Protein AF-A0AAD8QTR3-F1 (afdb_monomer_lite)

Sequence (117 aa):
MDAEDWLMDTERKLRTVGCNDEEKIRYATYLLSGPAASWWENLVAVHPPEKVFTWEEFKKKFRDAHVPESVVELKKRSLTNYIRILHLSCSMSEILIGCQDMHLRKWTLRRKERSDS

Radius of gyration: 28.59 Å; chains: 1; bounding box: 63×66×54 Å

InterPro domains:
  IPR005162 Retrotransposon-derived protein PEG10, N-terminal capsid-like domain [PF03732] (27-80)

Structure (mmCIF, N/CA/C/O backbone):
data_AF-A0AAD8QTR3-F1
#
_entry.id   AF-A0AAD8QTR3-F1
#
loop_
_atom_site.group_PDB
_atom_site.id
_atom_site.type_symbol
_atom_site.label_atom_id
_atom_site.label_alt_id
_atom_site.label_comp_id
_atom_site.label_asym_id
_atom_site.label_entity_id
_atom_site.label_seq_id
_atom_site.pdbx_PDB_ins_code
_atom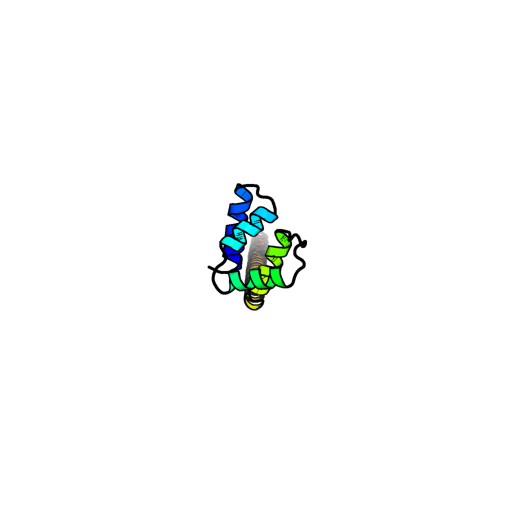_site.Cartn_x
_atom_site.Cartn_y
_atom_site.Cartn_z
_atom_site.occupancy
_atom_site.B_iso_or_equiv
_atom_site.auth_seq_id
_atom_site.auth_comp_id
_atom_site.auth_asym_id
_atom_site.auth_atom_id
_atom_site.pdbx_PDB_model_num
ATOM 1 N N . MET A 1 1 ? 0.793 -5.196 -13.154 1.00 63.50 1 MET A N 1
ATOM 2 C CA . MET A 1 1 ? 0.666 -4.059 -12.225 1.00 63.50 1 MET A CA 1
ATOM 3 C C . MET A 1 1 ? 1.527 -4.413 -11.038 1.00 63.50 1 MET A C 1
ATOM 5 O O . MET A 1 1 ? 1.309 -5.479 -10.472 1.00 63.50 1 MET A O 1
ATOM 9 N N . ASP A 1 2 ? 2.540 -3.605 -10.754 1.00 83.62 2 ASP A N 1
ATOM 10 C CA . ASP A 1 2 ? 3.471 -3.887 -9.663 1.00 83.62 2 ASP A CA 1
ATOM 11 C C . ASP A 1 2 ? 2.786 -3.639 -8.312 1.00 83.62 2 ASP A C 1
ATOM 13 O O . ASP A 1 2 ? 1.830 -2.865 -8.220 1.00 83.62 2 ASP A O 1
ATOM 17 N N . ALA A 1 3 ? 3.263 -4.296 -7.252 1.00 83.81 3 ALA A N 1
ATOM 18 C CA . ALA A 1 3 ? 2.666 -4.188 -5.919 1.00 83.81 3 ALA A CA 1
ATOM 19 C C . ALA A 1 3 ? 2.655 -2.737 -5.396 1.00 83.81 3 ALA A C 1
ATOM 21 O O . ALA A 1 3 ? 1.685 -2.306 -4.775 1.00 83.81 3 ALA A O 1
ATOM 22 N N . GLU A 1 4 ? 3.698 -1.961 -5.707 1.00 84.81 4 GLU A N 1
ATOM 23 C CA . GLU A 1 4 ? 3.774 -0.540 -5.354 1.00 84.81 4 GLU A CA 1
ATOM 24 C C . GLU A 1 4 ? 2.743 0.299 -6.129 1.00 84.81 4 GLU A C 1
ATOM 26 O O . GLU A 1 4 ? 2.067 1.136 -5.533 1.00 84.81 4 GLU A O 1
ATOM 31 N N . ASP A 1 5 ? 2.554 0.041 -7.428 1.00 86.69 5 ASP A N 1
ATOM 32 C CA . ASP A 1 5 ? 1.570 0.763 -8.245 1.00 86.69 5 ASP A CA 1
ATOM 33 C C . ASP A 1 5 ? 0.142 0.495 -7.755 1.00 86.69 5 ASP A C 1
ATOM 35 O O . ASP A 1 5 ? -0.659 1.421 -7.620 1.00 86.69 5 ASP A O 1
ATOM 39 N N . TRP A 1 6 ? -0.160 -0.763 -7.413 1.00 90.44 6 TRP A N 1
ATOM 40 C CA . TRP A 1 6 ? -1.443 -1.139 -6.818 1.00 90.44 6 TRP A CA 1
ATOM 41 C C . TRP A 1 6 ? -1.689 -0.422 -5.482 1.00 90.44 6 TRP A C 1
ATOM 43 O O . TRP A 1 6 ? -2.801 0.060 -5.232 1.00 90.44 6 TRP A O 1
ATOM 53 N N . LEU A 1 7 ? -0.659 -0.318 -4.636 1.00 90.06 7 LEU A N 1
ATOM 54 C CA . LEU A 1 7 ? -0.758 0.328 -3.329 1.00 90.06 7 LEU A CA 1
ATOM 55 C C . LEU A 1 7 ? -1.020 1.833 -3.468 1.00 90.06 7 LEU A C 1
ATOM 57 O O . LEU A 1 7 ? -1.920 2.357 -2.810 1.00 90.06 7 LEU A O 1
ATOM 61 N N . MET A 1 8 ? -0.297 2.510 -4.367 1.00 89.50 8 MET A N 1
ATOM 62 C CA . MET A 1 8 ? -0.508 3.933 -4.658 1.00 89.50 8 MET A CA 1
ATOM 63 C C . MET A 1 8 ? -1.901 4.205 -5.238 1.00 89.50 8 MET A C 1
ATOM 65 O O . MET A 1 8 ? -2.568 5.160 -4.834 1.00 89.50 8 MET A O 1
ATOM 69 N N . ASP A 1 9 ? -2.366 3.376 -6.177 1.00 89.56 9 ASP A N 1
ATOM 70 C CA . ASP A 1 9 ? -3.689 3.544 -6.779 1.00 89.56 9 ASP A CA 1
ATOM 71 C C . ASP A 1 9 ? -4.816 3.331 -5.767 1.00 89.56 9 ASP A C 1
ATOM 73 O O . ASP A 1 9 ? -5.807 4.069 -5.768 1.00 89.56 9 ASP A O 1
ATOM 77 N N . THR A 1 10 ? -4.660 2.345 -4.886 1.00 88.62 10 THR A N 1
ATOM 78 C CA . THR A 1 10 ? -5.614 2.064 -3.810 1.00 88.62 10 THR A CA 1
ATOM 79 C C . THR A 1 10 ? -5.639 3.208 -2.797 1.00 88.62 10 THR A C 1
ATOM 81 O O . THR A 1 10 ? -6.712 3.711 -2.465 1.00 88.62 10 THR A O 1
ATOM 84 N N . GLU A 1 11 ? -4.472 3.703 -2.380 1.00 89.12 11 GLU A N 1
ATOM 85 C CA . GLU A 1 11 ? -4.351 4.849 -1.474 1.00 89.12 11 GLU A CA 1
ATOM 86 C C . GLU A 1 11 ? -4.980 6.121 -2.057 1.00 89.12 11 GLU A C 1
ATOM 88 O O . GLU A 1 11 ? -5.726 6.824 -1.370 1.00 89.12 11 GLU A O 1
ATOM 93 N N . ARG A 1 12 ? -4.754 6.393 -3.347 1.00 88.31 12 ARG A N 1
ATOM 94 C CA . ARG A 1 12 ? -5.362 7.532 -4.041 1.00 88.31 12 ARG A CA 1
ATOM 95 C C . ARG A 1 12 ? -6.889 7.465 -4.017 1.00 88.31 12 ARG A C 1
ATOM 97 O O . ARG A 1 12 ? -7.520 8.479 -3.729 1.00 88.31 12 ARG A O 1
ATOM 104 N N . LYS A 1 13 ? -7.476 6.292 -4.287 1.00 86.62 13 LYS A N 1
ATOM 105 C CA . LYS A 1 13 ? -8.937 6.081 -4.245 1.00 86.62 13 LYS A CA 1
ATOM 106 C C . LYS A 1 13 ? -9.494 6.293 -2.837 1.00 86.62 13 LYS A C 1
ATOM 108 O O . LYS A 1 13 ? -10.495 6.982 -2.670 1.00 86.62 13 LYS A O 1
ATOM 113 N N . LEU A 1 14 ? -8.820 5.753 -1.824 1.00 85.44 14 LEU A N 1
ATOM 114 C CA . LEU A 1 14 ? -9.240 5.848 -0.425 1.00 85.44 14 LEU A CA 1
ATOM 115 C C . LEU A 1 14 ? -9.149 7.275 0.133 1.00 85.44 14 LEU A C 1
ATOM 117 O O . LEU A 1 14 ? -9.995 7.689 0.925 1.00 85.44 14 LEU A O 1
ATOM 121 N N . ARG A 1 15 ? -8.165 8.061 -0.318 1.00 84.12 15 ARG A N 1
ATOM 122 C CA . ARG A 1 15 ? -8.025 9.471 0.071 1.00 84.12 15 ARG A CA 1
ATOM 123 C C . ARG A 1 15 ? -9.214 10.323 -0.374 1.00 84.12 15 ARG A C 1
ATOM 125 O O . ARG A 1 15 ? -9.563 11.269 0.323 1.00 84.12 15 ARG A O 1
ATOM 132 N N . THR A 1 16 ? -9.842 9.995 -1.501 1.00 77.75 16 THR A N 1
ATOM 133 C CA . THR A 1 16 ? -11.014 10.728 -2.006 1.00 77.75 16 THR A CA 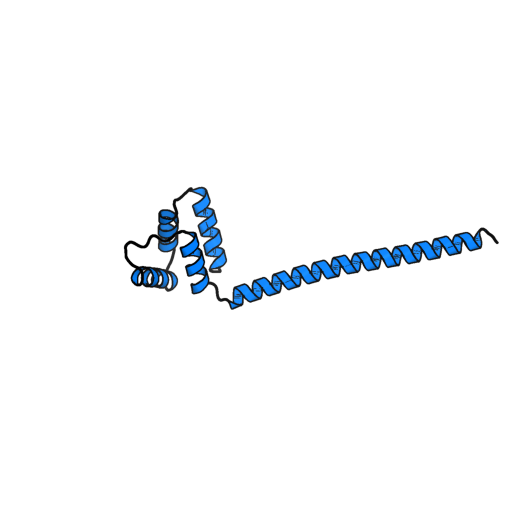1
ATOM 134 C C . THR A 1 16 ? -12.261 10.506 -1.149 1.00 77.75 16 THR A C 1
ATOM 136 O O . THR A 1 16 ? -13.119 11.380 -1.098 1.00 77.75 16 THR A O 1
ATOM 139 N N . VAL A 1 17 ? -12.351 9.365 -0.461 1.00 75.25 17 VAL A N 1
ATOM 140 C CA . VAL A 1 17 ? -13.529 8.963 0.327 1.00 75.25 17 VAL A CA 1
ATOM 141 C C . VAL A 1 17 ? -13.430 9.415 1.792 1.00 75.25 17 VAL A C 1
ATOM 143 O O . VAL A 1 17 ? -14.445 9.508 2.472 1.00 75.25 17 VAL A O 1
ATOM 146 N N . GLY A 1 18 ? -12.232 9.758 2.281 1.00 75.12 18 GLY A N 1
ATOM 147 C CA . GLY A 1 18 ? -12.045 10.225 3.661 1.00 75.12 18 GLY A CA 1
ATOM 148 C C . GLY A 1 18 ? -12.181 9.119 4.716 1.00 75.12 18 GLY A C 1
AT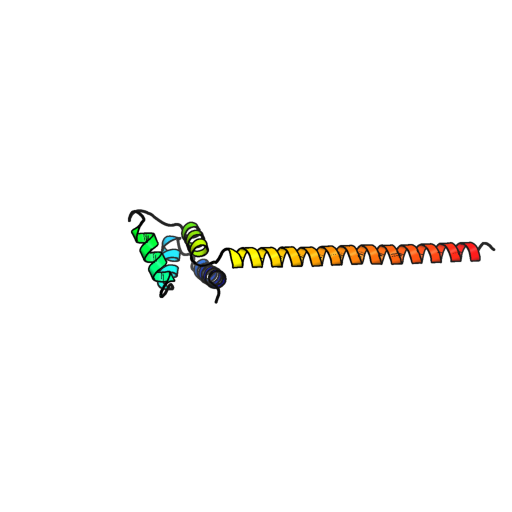OM 149 O O . GLY A 1 18 ? -12.562 9.403 5.846 1.00 75.12 18 GLY A O 1
ATOM 150 N N . CYS A 1 19 ? -11.880 7.870 4.350 1.00 82.50 19 CYS A N 1
ATOM 151 C CA . CYS A 1 19 ? -11.985 6.710 5.236 1.00 82.50 19 CYS A CA 1
ATOM 152 C C . CYS A 1 19 ? -11.040 6.790 6.446 1.00 82.50 19 CYS A C 1
ATOM 154 O O . CYS A 1 19 ? -9.918 7.307 6.345 1.00 82.50 19 CYS A O 1
ATOM 156 N N . ASN A 1 20 ? -11.454 6.194 7.563 1.00 88.06 20 ASN A N 1
ATOM 157 C CA . ASN A 1 20 ? -10.556 5.902 8.679 1.00 88.06 20 ASN A CA 1
ATOM 158 C C . ASN A 1 20 ? -9.613 4.730 8.330 1.00 88.06 20 ASN A C 1
ATOM 160 O O . ASN A 1 20 ? -9.772 4.058 7.310 1.00 88.06 20 ASN A O 1
ATOM 164 N N . ASP A 1 21 ? -8.588 4.496 9.146 1.00 90.12 21 ASP A N 1
ATOM 165 C CA . ASP A 1 21 ? -7.567 3.491 8.830 1.00 90.12 21 ASP A CA 1
ATOM 166 C C . ASP A 1 21 ? -8.115 2.057 8.789 1.00 90.12 21 ASP A C 1
ATOM 168 O O . ASP A 1 21 ? -7.711 1.279 7.927 1.00 90.12 21 ASP A O 1
ATOM 172 N N . GLU A 1 22 ? -9.090 1.721 9.632 1.00 89.12 22 GLU A N 1
ATOM 173 C CA . GLU A 1 22 ? -9.722 0.398 9.625 1.00 89.12 22 GLU A CA 1
ATOM 174 C C . GLU A 1 22 ? -10.533 0.155 8.347 1.00 89.12 22 GLU A C 1
ATOM 176 O O . GLU A 1 22 ? -10.462 -0.921 7.751 1.00 89.12 22 GLU A O 1
ATOM 181 N N . GLU A 1 23 ? -11.278 1.161 7.888 1.00 88.00 23 GLU A N 1
ATOM 182 C CA . GLU A 1 23 ? -12.035 1.128 6.635 1.00 88.00 23 GLU A CA 1
ATOM 183 C C .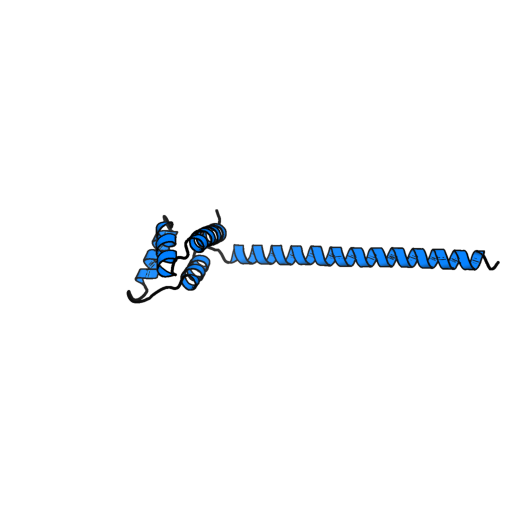 GLU A 1 23 ? -11.106 0.985 5.428 1.00 88.00 23 GLU A C 1
ATOM 185 O O . GLU A 1 23 ? -11.375 0.177 4.535 1.00 88.00 23 GLU A O 1
ATOM 190 N N . LYS A 1 24 ? -9.983 1.717 5.422 1.00 90.12 24 LYS A N 1
ATOM 191 C CA . LYS A 1 24 ? -8.955 1.601 4.379 1.00 90.12 24 LYS A CA 1
ATOM 192 C C . LYS A 1 24 ? -8.391 0.190 4.306 1.00 90.12 24 LYS A C 1
ATOM 194 O O . LYS A 1 24 ? -8.317 -0.376 3.218 1.00 90.12 24 LYS A O 1
ATOM 199 N N . ILE A 1 25 ? -8.017 -0.379 5.453 1.00 91.69 25 ILE A N 1
ATOM 200 C CA . ILE A 1 25 ? -7.460 -1.732 5.524 1.00 91.69 25 ILE A CA 1
ATOM 201 C C . ILE A 1 25 ? -8.504 -2.748 5.078 1.00 91.69 25 ILE A C 1
ATOM 203 O O . ILE A 1 25 ? -8.199 -3.574 4.227 1.00 91.69 25 ILE A O 1
ATOM 207 N N . ARG A 1 26 ? -9.743 -2.660 5.575 1.00 90.00 26 ARG A N 1
ATOM 208 C CA . ARG A 1 26 ? -10.831 -3.575 5.194 1.00 90.00 26 ARG A CA 1
ATOM 209 C C . ARG A 1 26 ? -11.092 -3.560 3.691 1.00 90.00 26 ARG A C 1
ATOM 211 O O . ARG A 1 26 ? -11.284 -4.610 3.086 1.00 90.00 26 ARG A O 1
ATOM 218 N N . TYR A 1 27 ? -11.093 -2.376 3.086 1.00 88.31 27 TYR A N 1
ATOM 219 C CA . TYR A 1 27 ? -11.266 -2.245 1.646 1.00 88.31 27 TYR A CA 1
ATOM 220 C C . TYR A 1 27 ? -10.064 -2.804 0.876 1.00 88.31 27 TYR A C 1
ATOM 222 O O . TYR A 1 27 ? -10.237 -3.550 -0.084 1.00 88.31 27 TYR A O 1
ATOM 230 N N . ALA A 1 28 ? -8.841 -2.483 1.302 1.00 90.19 28 ALA A N 1
ATOM 231 C CA . ALA A 1 28 ? -7.631 -2.966 0.648 1.00 90.19 28 ALA A CA 1
ATOM 232 C C . ALA A 1 28 ? -7.516 -4.493 0.704 1.00 90.19 28 ALA A C 1
ATOM 234 O O . ALA A 1 28 ? -7.171 -5.109 -0.299 1.00 90.19 28 ALA A O 1
ATOM 235 N N . THR A 1 29 ? -7.844 -5.108 1.840 1.00 91.25 29 THR A N 1
ATOM 236 C CA . THR A 1 29 ? -7.749 -6.561 2.037 1.00 91.25 29 THR A CA 1
ATOM 237 C C . THR A 1 29 ? -8.840 -7.311 1.289 1.00 91.25 29 THR A C 1
ATOM 239 O O . THR A 1 29 ? -8.573 -8.385 0.763 1.00 91.25 29 THR A O 1
ATOM 242 N N . TYR A 1 30 ? -10.022 -6.708 1.134 1.00 89.56 30 TYR A N 1
ATOM 243 C CA . TYR A 1 30 ? -11.072 -7.208 0.245 1.00 89.56 30 TYR A CA 1
ATOM 244 C C . TYR A 1 30 ? -10.636 -7.254 -1.230 1.00 89.56 30 TYR A C 1
ATOM 246 O O . TYR A 1 30 ? -11.075 -8.120 -1.982 1.00 89.56 30 TYR A O 1
ATOM 254 N N . LEU A 1 31 ? -9.765 -6.335 -1.658 1.00 89.06 31 LEU A N 1
ATOM 255 C CA . LEU A 1 31 ? -9.220 -6.324 -3.019 1.00 89.06 31 LEU A CA 1
ATOM 256 C C . LEU A 1 31 ? -8.067 -7.321 -3.224 1.00 89.06 31 LEU A C 1
ATOM 258 O O . LEU A 1 31 ? -7.686 -7.571 -4.372 1.00 89.06 31 LEU A O 1
ATOM 262 N N . LEU A 1 32 ? -7.486 -7.868 -2.151 1.00 90.19 32 LEU A N 1
ATOM 263 C CA . LEU A 1 32 ? -6.427 -8.867 -2.263 1.00 90.19 32 LEU A CA 1
ATOM 264 C C . LEU A 1 32 ? -7.007 -10.196 -2.750 1.00 90.19 32 LEU A C 1
ATOM 266 O O . LEU A 1 32 ? -8.117 -10.589 -2.408 1.00 90.19 32 LEU A O 1
ATOM 270 N N . SER A 1 33 ? -6.225 -10.917 -3.547 1.00 86.19 33 SER A N 1
ATOM 271 C CA . SER A 1 33 ? -6.597 -12.246 -4.031 1.00 86.19 33 SER A CA 1
ATOM 272 C C . SER A 1 33 ? -5.384 -13.167 -4.084 1.00 86.19 33 SER A C 1
ATOM 274 O O . SER A 1 33 ? -4.233 -12.717 -4.114 1.00 86.19 33 SER A O 1
ATOM 276 N N . GLY A 1 34 ? -5.647 -14.476 -4.056 1.00 90.19 34 GLY A N 1
ATOM 277 C CA . GLY A 1 34 ? -4.612 -15.502 -4.129 1.00 90.19 34 GLY A CA 1
ATOM 278 C C . GLY A 1 34 ? -3.550 -15.343 -3.025 1.00 90.19 34 GLY A C 1
ATOM 279 O O . GLY A 1 34 ? -3.915 -15.140 -1.866 1.00 90.19 34 GLY A O 1
ATOM 280 N N . PRO A 1 35 ? -2.244 -15.391 -3.357 1.00 86.50 35 PRO A N 1
ATOM 281 C CA . PRO A 1 35 ? -1.166 -15.347 -2.365 1.00 86.50 35 PRO A CA 1
ATOM 282 C C . PRO A 1 35 ? -1.173 -14.113 -1.452 1.00 86.50 35 PRO A C 1
ATOM 284 O O . PRO A 1 35 ? -0.764 -14.209 -0.297 1.00 86.50 35 PRO A O 1
ATOM 287 N N . ALA A 1 36 ? -1.641 -12.961 -1.942 1.00 87.75 36 ALA A N 1
ATOM 288 C CA . ALA A 1 36 ? -1.688 -11.734 -1.148 1.00 87.75 36 ALA A CA 1
ATOM 289 C C . ALA A 1 36 ? -2.819 -11.754 -0.105 1.00 87.75 36 ALA A C 1
ATOM 291 O O . ALA A 1 36 ? -2.641 -11.257 1.004 1.00 87.75 36 ALA A O 1
ATOM 292 N N . ALA A 1 37 ? -3.960 -12.376 -0.427 1.00 90.00 37 ALA A N 1
ATOM 293 C CA . ALA A 1 37 ? -5.044 -12.564 0.537 1.00 90.00 37 ALA A CA 1
ATOM 294 C C . ALA A 1 37 ? -4.606 -13.511 1.664 1.00 90.00 37 ALA A C 1
ATOM 296 O O . ALA A 1 37 ? -4.699 -13.157 2.838 1.00 90.00 37 ALA A O 1
ATOM 297 N N . SER A 1 38 ? -4.011 -14.656 1.308 1.00 90.62 38 SER A N 1
ATOM 298 C CA . SER A 1 38 ? -3.482 -15.611 2.291 1.00 90.62 38 SER A CA 1
ATOM 299 C C . SER A 1 38 ? -2.376 -15.009 3.163 1.00 90.62 38 SER A C 1
ATOM 301 O O . SER A 1 38 ? -2.284 -15.320 4.348 1.00 90.62 38 SER A O 1
ATOM 303 N N . TRP A 1 39 ? -1.536 -14.125 2.613 1.00 93.06 39 TRP A N 1
ATOM 304 C CA . TRP A 1 39 ? -0.549 -13.385 3.400 1.00 93.06 39 TRP A CA 1
ATOM 305 C C . TRP A 1 39 ? -1.208 -12.525 4.485 1.00 93.06 39 TRP A C 1
ATOM 307 O O . TRP A 1 39 ? -0.778 -12.574 5.638 1.00 93.06 39 TRP A O 1
ATOM 317 N N . TRP A 1 40 ? -2.254 -11.769 4.139 1.00 93.00 40 TRP A N 1
ATOM 318 C CA . TRP A 1 40 ? -2.948 -10.918 5.103 1.00 93.00 40 TRP A CA 1
ATOM 319 C C . TRP A 1 40 ? -3.642 -11.737 6.195 1.00 93.00 40 TRP A C 1
ATOM 321 O O . TRP A 1 40 ? -3.514 -11.414 7.374 1.00 93.00 40 TRP A O 1
ATOM 331 N N . GLU A 1 41 ? -4.312 -12.830 5.827 1.00 91.44 41 GLU A N 1
ATOM 332 C CA . GLU A 1 41 ? -4.950 -13.750 6.778 1.00 91.44 41 GLU A CA 1
ATOM 333 C C . GLU A 1 41 ? -3.938 -14.338 7.769 1.00 91.44 41 GLU A C 1
ATOM 335 O O . GLU A 1 41 ? -4.155 -14.288 8.979 1.00 91.44 41 GLU A O 1
ATOM 340 N N . ASN A 1 42 ? -2.793 -14.818 7.273 1.00 91.88 42 ASN A N 1
ATOM 341 C CA . ASN A 1 42 ? -1.714 -15.331 8.117 1.00 91.88 42 ASN A CA 1
ATOM 342 C C . ASN A 1 42 ? -1.137 -14.246 9.028 1.00 91.88 42 ASN A C 1
ATOM 344 O O . ASN A 1 42 ? -0.835 -14.508 10.192 1.00 91.88 42 ASN A O 1
ATOM 348 N N . LEU A 1 43 ? -0.987 -13.024 8.512 1.00 90.62 43 LEU A N 1
ATOM 349 C CA . LEU A 1 43 ? -0.492 -11.898 9.288 1.00 90.62 43 LEU A CA 1
ATOM 350 C C . LEU A 1 43 ? -1.451 -11.563 10.431 1.00 90.62 43 LEU A C 1
ATOM 352 O O . LEU A 1 43 ? -1.001 -11.396 11.557 1.00 90.62 43 LEU A O 1
ATOM 356 N N . VAL A 1 44 ? -2.757 -11.505 10.179 1.00 90.50 44 VAL A N 1
ATOM 357 C CA . VAL A 1 44 ? -3.751 -11.258 11.233 1.00 90.50 44 VAL A CA 1
ATOM 358 C C . VAL A 1 44 ? -3.786 -12.413 12.239 1.00 90.50 44 VAL A C 1
ATOM 360 O O . VAL A 1 44 ? -3.840 -12.156 13.436 1.00 90.50 44 VAL A O 1
ATOM 363 N N . ALA A 1 45 ? -3.672 -13.665 11.787 1.00 90.06 45 ALA A N 1
ATOM 364 C CA . ALA A 1 45 ? -3.727 -14.847 12.649 1.00 90.06 45 ALA A CA 1
ATOM 365 C C . ALA A 1 45 ? -2.585 -14.936 13.681 1.00 90.06 45 ALA A C 1
ATOM 367 O O . ALA A 1 45 ? -2.767 -15.530 14.742 1.00 90.06 45 ALA A O 1
ATOM 368 N N . VAL A 1 46 ? -1.413 -14.356 13.395 1.00 92.06 46 VAL A N 1
ATOM 369 C CA . VAL A 1 46 ? -0.277 -14.331 14.340 1.00 92.06 46 VAL A CA 1
ATOM 370 C C . VAL A 1 46 ? -0.325 -13.160 15.325 1.00 92.06 46 VAL A C 1
ATOM 372 O O . VAL A 1 46 ? 0.517 -13.075 16.221 1.00 92.06 46 VAL A O 1
ATOM 375 N N . HIS A 1 47 ? -1.277 -12.241 15.166 1.00 89.88 47 HIS A N 1
ATOM 376 C CA . HIS A 1 47 ? -1.448 -11.086 16.037 1.00 89.88 47 HIS A CA 1
ATOM 377 C C . HIS A 1 47 ? -2.684 -11.255 16.943 1.00 89.88 47 HIS A C 1
ATOM 379 O O . HIS A 1 47 ? -3.637 -11.935 16.566 1.00 89.88 47 HIS A O 1
ATOM 385 N N . PRO A 1 48 ? -2.693 -10.652 18.150 1.00 88.50 48 PRO A N 1
ATOM 386 C CA . PRO A 1 48 ? -3.871 -10.669 19.013 1.00 88.50 48 PRO A CA 1
ATOM 387 C C . PRO A 1 48 ? -5.088 -10.049 18.308 1.00 88.50 48 PRO A C 1
ATOM 389 O O . PRO A 1 48 ? -4.915 -9.072 17.573 1.00 88.50 48 PRO A O 1
ATOM 392 N N . PRO A 1 49 ? -6.310 -10.555 18.542 1.00 80.44 49 PRO A N 1
ATOM 393 C CA . PRO A 1 49 ? -7.517 -10.050 17.887 1.00 80.44 49 PRO A CA 1
ATOM 394 C C . PRO A 1 49 ? -7.828 -8.584 18.233 1.00 80.44 49 PRO A C 1
ATOM 396 O O . PRO A 1 49 ? -8.531 -7.917 17.479 1.00 80.44 49 PRO A O 1
ATOM 399 N N . GLU A 1 50 ? -7.278 -8.051 19.328 1.00 85.62 50 GLU A N 1
ATOM 400 C CA . GLU A 1 50 ?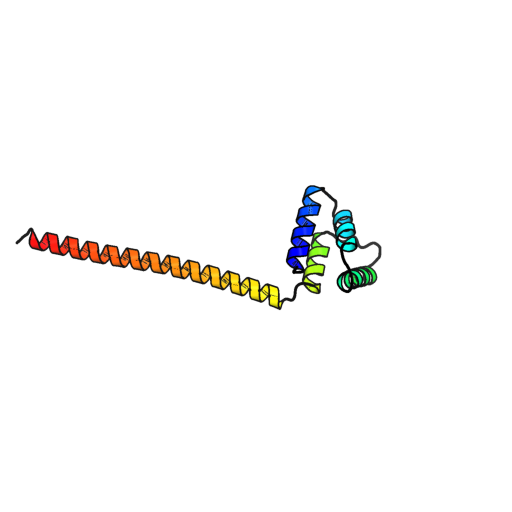 -7.411 -6.644 19.722 1.00 85.62 50 GLU A CA 1
ATOM 401 C C . GLU A 1 50 ? -6.416 -5.717 18.999 1.00 85.62 50 GLU A C 1
ATOM 403 O O . GLU A 1 50 ? -6.454 -4.496 19.180 1.00 85.62 50 GLU A O 1
ATOM 408 N N . LYS A 1 51 ? -5.490 -6.261 18.194 1.00 86.56 51 LYS A N 1
ATOM 409 C CA . LYS A 1 51 ? -4.505 -5.459 17.464 1.00 86.56 51 LYS A CA 1
ATOM 410 C C . LYS A 1 51 ? -5.196 -4.665 16.358 1.00 86.56 51 LYS A C 1
ATOM 412 O O . LYS A 1 51 ? -5.504 -5.180 15.287 1.00 86.56 51 LYS A O 1
ATOM 417 N N . VAL A 1 52 ? -5.326 -3.364 16.590 1.00 85.88 52 VAL A N 1
ATOM 418 C CA . VAL A 1 52 ? -5.675 -2.399 15.546 1.00 85.88 52 VAL A CA 1
ATOM 419 C C . VAL A 1 52 ? -4.423 -2.093 14.723 1.00 85.88 52 VAL A C 1
ATOM 421 O O . VAL A 1 52 ? -3.387 -1.672 15.257 1.00 85.88 52 VAL A O 1
ATOM 424 N N . PHE A 1 53 ? -4.506 -2.348 13.419 1.00 89.06 53 PHE A N 1
ATOM 425 C CA . PHE A 1 53 ? -3.494 -1.929 12.457 1.00 89.06 53 PHE A CA 1
ATOM 426 C C . PHE A 1 53 ? -3.830 -0.537 11.935 1.00 89.06 53 PHE A C 1
ATOM 428 O O . PHE A 1 53 ? -4.971 -0.255 11.580 1.00 89.06 53 PHE A O 1
ATOM 435 N N . THR A 1 54 ? -2.820 0.318 11.852 1.00 93.62 54 THR A N 1
ATOM 436 C CA . THR A 1 54 ? -2.921 1.587 11.121 1.00 93.62 54 THR A CA 1
ATOM 437 C C . THR A 1 54 ? -2.680 1.368 9.631 1.00 93.62 54 THR A C 1
ATOM 439 O O . THR A 1 54 ? -2.040 0.390 9.220 1.00 93.62 54 THR A O 1
ATOM 442 N N . TRP A 1 55 ? -3.149 2.298 8.799 1.00 92.06 55 TRP A N 1
ATOM 443 C CA . TRP A 1 55 ? -2.937 2.213 7.351 1.00 92.06 55 TRP A CA 1
ATOM 444 C C . TRP A 1 55 ? -1.442 2.217 6.995 1.00 92.06 55 TRP A C 1
ATOM 446 O O . TRP A 1 55 ? -1.003 1.500 6.097 1.00 92.06 55 TRP A O 1
ATOM 456 N N . GLU A 1 56 ? -0.630 2.965 7.745 1.00 91.00 56 GLU A N 1
ATOM 457 C CA . GLU A 1 56 ? 0.826 2.991 7.568 1.00 91.00 56 GLU A CA 1
ATOM 458 C C . GLU A 1 56 ? 1.493 1.648 7.901 1.00 91.00 56 GLU A C 1
ATOM 460 O O . GLU A 1 56 ? 2.367 1.191 7.159 1.00 91.00 56 GLU A O 1
ATOM 465 N N . GLU A 1 57 ? 1.061 0.972 8.971 1.00 91.50 57 GLU A N 1
ATOM 466 C CA . GLU A 1 57 ? 1.557 -0.368 9.311 1.00 91.50 57 GLU A CA 1
ATOM 467 C C . GLU A 1 57 ? 1.211 -1.389 8.220 1.00 91.50 57 GLU A C 1
ATOM 469 O O . GLU A 1 57 ? 2.070 -2.197 7.851 1.00 91.50 57 GLU A O 1
ATOM 474 N N . PHE A 1 58 ? -0.011 -1.329 7.676 1.00 91.81 58 PHE A N 1
ATOM 475 C CA . PHE A 1 58 ? -0.426 -2.158 6.543 1.00 91.81 58 PHE A CA 1
ATOM 476 C C . PHE A 1 58 ? 0.488 -1.933 5.335 1.00 91.81 58 PHE A C 1
ATOM 478 O O . PHE A 1 58 ? 1.068 -2.890 4.826 1.00 91.81 58 PHE A O 1
ATOM 485 N N . LYS A 1 59 ? 0.685 -0.673 4.915 1.00 91.94 59 LYS A N 1
ATOM 486 C CA . LYS A 1 59 ? 1.539 -0.330 3.766 1.00 91.94 59 LYS A CA 1
ATOM 487 C C . LYS A 1 59 ? 2.962 -0.848 3.930 1.00 91.94 59 LYS A C 1
ATOM 489 O O . LYS A 1 59 ? 3.536 -1.365 2.974 1.00 91.94 59 LYS A O 1
ATOM 494 N N . LYS A 1 60 ? 3.541 -0.705 5.125 1.00 90.50 60 LYS A N 1
ATOM 495 C CA . LYS A 1 60 ? 4.893 -1.196 5.413 1.00 90.50 60 LYS A CA 1
ATOM 496 C C . LYS A 1 60 ? 4.964 -2.715 5.266 1.00 90.50 60 LYS A C 1
ATOM 498 O O . LYS A 1 60 ? 5.748 -3.210 4.467 1.00 90.50 60 LYS A O 1
ATOM 503 N N . LYS A 1 61 ? 4.092 -3.437 5.973 1.00 90.75 61 LYS A N 1
ATOM 504 C CA . LYS A 1 61 ? 4.043 -4.905 5.936 1.00 90.75 61 LYS A CA 1
ATOM 505 C C . LYS A 1 61 ? 3.767 -5.431 4.521 1.00 90.75 61 LYS A C 1
ATOM 507 O O . LYS A 1 61 ? 4.378 -6.413 4.114 1.00 90.75 61 LYS A O 1
ATOM 512 N N . PHE A 1 62 ? 2.895 -4.764 3.765 1.00 90.06 62 PHE A N 1
ATOM 513 C CA . PHE A 1 62 ? 2.587 -5.119 2.381 1.00 90.06 62 PHE A CA 1
ATOM 514 C C . PHE A 1 62 ? 3.800 -4.944 1.462 1.00 90.06 62 PHE A C 1
ATOM 516 O O . PHE A 1 62 ? 4.103 -5.835 0.671 1.00 90.06 62 PHE A O 1
ATOM 523 N N . ARG A 1 63 ? 4.531 -3.827 1.589 1.00 88.31 63 ARG A N 1
ATOM 524 C CA . ARG A 1 63 ? 5.775 -3.610 0.839 1.00 88.31 63 ARG A CA 1
ATOM 525 C C . ARG A 1 63 ? 6.823 -4.665 1.166 1.00 88.31 63 ARG A C 1
ATOM 527 O O . ARG A 1 63 ? 7.373 -5.245 0.239 1.00 88.31 63 ARG A O 1
ATOM 534 N N . ASP A 1 64 ? 7.028 -4.965 2.444 1.00 86.12 64 ASP A N 1
ATOM 535 C CA . ASP A 1 64 ? 8.003 -5.973 2.879 1.00 86.12 64 ASP A CA 1
ATOM 536 C C . ASP A 1 64 ? 7.682 -7.371 2.307 1.00 86.12 64 ASP A C 1
ATOM 538 O O . ASP A 1 64 ? 8.586 -8.151 2.015 1.00 86.12 64 ASP A O 1
ATOM 542 N N . ALA A 1 65 ? 6.397 -7.688 2.116 1.00 85.00 65 ALA A N 1
ATOM 543 C CA . ALA A 1 65 ? 5.947 -8.984 1.611 1.00 85.00 65 ALA A CA 1
ATOM 544 C C . ALA A 1 65 ? 5.882 -9.085 0.077 1.00 85.00 65 ALA A C 1
ATOM 546 O O . ALA A 1 65 ? 6.066 -10.172 -0.474 1.00 85.00 65 ALA A O 1
ATOM 547 N N . HIS A 1 66 ? 5.585 -7.982 -0.617 1.00 82.38 66 HIS A N 1
ATOM 548 C CA . HIS A 1 66 ? 5.215 -8.005 -2.038 1.00 82.38 66 HIS A CA 1
ATOM 549 C C . HIS A 1 66 ? 6.058 -7.102 -2.939 1.00 82.38 66 HIS A C 1
ATOM 551 O O . HIS A 1 66 ? 5.965 -7.224 -4.161 1.00 82.38 66 HIS A O 1
ATOM 557 N N . VAL A 1 67 ? 6.889 -6.219 -2.382 1.00 75.06 67 VAL A N 1
ATOM 558 C CA . VAL A 1 67 ? 7.854 -5.419 -3.142 1.00 75.06 67 VAL A CA 1
ATOM 559 C C . VAL A 1 67 ? 9.242 -6.012 -2.895 1.00 75.06 67 VAL A C 1
ATOM 561 O O . VAL A 1 67 ? 9.825 -5.778 -1.837 1.00 75.06 67 VAL A O 1
ATOM 564 N N . PRO A 1 68 ? 9.806 -6.780 -3.847 1.00 71.75 68 PRO A N 1
ATOM 565 C CA . PRO A 1 68 ? 11.142 -7.330 -3.685 1.00 71.75 68 PRO A CA 1
ATOM 566 C C . PRO A 1 68 ? 12.145 -6.194 -3.482 1.00 71.75 68 PRO A C 1
ATOM 568 O O . PRO A 1 68 ? 12.147 -5.215 -4.234 1.00 71.75 68 PRO A O 1
ATOM 571 N N . GLU A 1 69 ? 13.043 -6.344 -2.513 1.00 59.06 69 GLU A N 1
ATOM 572 C CA . GLU A 1 69 ? 14.074 -5.346 -2.207 1.00 59.06 69 GLU A CA 1
ATOM 573 C C . GLU A 1 69 ? 14.946 -5.021 -3.435 1.00 59.06 69 GLU A C 1
ATOM 575 O O . GLU A 1 69 ? 15.369 -3.882 -3.636 1.00 59.06 69 GLU A O 1
ATOM 580 N N . SER A 1 70 ? 15.102 -5.990 -4.345 1.00 55.41 70 SER A N 1
ATOM 581 C CA . SER A 1 70 ? 15.775 -5.816 -5.634 1.00 55.41 70 SER A CA 1
ATOM 582 C C . SER A 1 70 ? 15.113 -4.769 -6.538 1.00 55.41 70 SER A C 1
ATOM 584 O O . SER A 1 70 ? 15.820 -4.039 -7.229 1.00 55.41 70 SER A O 1
ATOM 586 N N . VAL A 1 71 ? 13.784 -4.636 -6.522 1.00 59.34 71 VAL A N 1
ATOM 587 C CA . VAL A 1 71 ? 13.046 -3.637 -7.317 1.00 59.34 71 VAL A CA 1
ATOM 588 C C . VAL A 1 71 ? 13.220 -2.241 -6.720 1.00 59.34 71 VAL A C 1
ATOM 590 O O . VAL A 1 71 ? 13.423 -1.275 -7.459 1.00 59.34 71 VAL A O 1
ATOM 593 N N . VAL A 1 72 ? 13.222 -2.128 -5.388 1.00 61.50 72 VAL A N 1
ATOM 594 C CA . VAL A 1 72 ? 13.503 -0.866 -4.682 1.00 61.50 72 VAL A CA 1
ATOM 595 C C . VAL A 1 72 ? 14.928 -0.396 -4.969 1.00 61.50 72 VAL A C 1
ATOM 597 O O . VAL A 1 72 ? 15.143 0.776 -5.287 1.00 61.50 72 VAL A O 1
ATOM 600 N N . GLU A 1 73 ? 15.897 -1.307 -4.921 1.00 61.12 73 GLU A N 1
ATOM 601 C CA . GLU A 1 73 ? 17.309 -0.998 -5.145 1.00 61.12 73 GLU A CA 1
ATOM 602 C C . GLU A 1 73 ? 17.605 -0.654 -6.613 1.00 61.12 73 GLU A C 1
ATOM 604 O O . GLU A 1 73 ? 18.333 0.298 -6.901 1.00 61.12 73 GLU A O 1
ATOM 609 N N . LEU A 1 74 ? 16.972 -1.349 -7.565 1.00 63.88 74 LEU A N 1
ATOM 610 C CA . LEU A 1 74 ? 17.035 -0.995 -8.986 1.00 63.88 74 LEU A CA 1
ATOM 611 C C . LEU A 1 74 ? 16.428 0.388 -9.250 1.00 63.88 74 LEU A C 1
ATOM 613 O O . LEU A 1 74 ? 17.022 1.188 -9.980 1.00 63.88 74 LEU A O 1
ATOM 617 N N . LYS A 1 75 ? 15.289 0.713 -8.624 1.00 62.16 75 LYS A N 1
ATOM 618 C CA . LYS A 1 75 ? 14.635 2.019 -8.787 1.00 62.16 75 LYS A CA 1
ATOM 619 C C . LYS A 1 75 ? 15.478 3.143 -8.177 1.00 62.16 75 LYS A C 1
ATOM 621 O O . LYS A 1 75 ? 15.708 4.143 -8.858 1.00 62.16 75 LYS A O 1
ATOM 626 N N . LYS A 1 76 ? 16.057 2.946 -6.984 1.00 66.56 76 LYS A N 1
ATOM 627 C CA . LYS A 1 76 ? 17.052 3.862 -6.387 1.00 66.56 76 LYS A CA 1
ATOM 628 C C . LYS A 1 76 ? 18.261 4.059 -7.300 1.00 66.56 76 LYS A C 1
ATOM 630 O O . LYS A 1 76 ? 18.603 5.196 -7.610 1.00 66.56 76 LYS A O 1
ATOM 635 N N . ARG A 1 77 ? 18.859 2.973 -7.802 1.00 64.75 77 ARG A N 1
ATOM 636 C CA . ARG A 1 77 ? 20.021 3.031 -8.704 1.00 64.75 77 ARG A CA 1
ATOM 637 C C . ARG A 1 77 ? 19.704 3.795 -9.990 1.00 64.75 77 ARG A C 1
ATOM 639 O O . ARG A 1 77 ? 20.530 4.587 -10.443 1.00 64.75 77 ARG A O 1
ATOM 646 N N . SER A 1 78 ? 18.517 3.593 -10.562 1.00 72.25 78 SER A N 1
ATOM 647 C CA . SER A 1 78 ? 18.081 4.304 -11.770 1.00 72.25 78 SER A CA 1
ATOM 648 C C . SER A 1 78 ? 17.905 5.812 -11.531 1.00 72.25 78 SER A C 1
ATOM 650 O O . SER A 1 78 ? 18.417 6.610 -12.317 1.00 72.25 78 SER A O 1
ATOM 652 N N . LEU A 1 79 ? 17.298 6.208 -10.404 1.00 75.94 79 LEU A N 1
ATOM 653 C CA . LEU A 1 79 ? 17.166 7.605 -9.977 1.00 75.94 79 LEU A CA 1
ATOM 654 C C . LEU A 1 79 ? 18.529 8.264 -9.735 1.00 75.94 79 LEU A C 1
ATOM 656 O O . LEU A 1 79 ? 18.790 9.344 -10.263 1.00 75.94 79 LEU A O 1
ATOM 660 N N . THR A 1 80 ? 19.429 7.607 -8.999 1.00 73.44 80 THR A N 1
ATOM 661 C CA . THR A 1 80 ? 20.792 8.110 -8.771 1.00 73.44 80 THR A CA 1
ATOM 662 C C . THR A 1 80 ? 21.549 8.283 -10.087 1.00 73.44 80 THR A C 1
ATOM 664 O O . THR A 1 80 ? 22.237 9.286 -10.276 1.00 73.44 80 THR A O 1
ATOM 667 N N . ASN A 1 81 ? 21.406 7.345 -11.028 1.00 79.00 81 ASN A N 1
ATOM 668 C CA . ASN A 1 81 ? 22.058 7.455 -12.328 1.00 79.00 81 ASN A CA 1
ATOM 669 C C . ASN A 1 81 ? 21.485 8.611 -13.166 1.00 79.00 81 ASN A C 1
ATOM 671 O O . ASN A 1 81 ? 22.253 9.338 -13.789 1.00 79.00 81 ASN A O 1
ATOM 675 N N . TYR A 1 82 ? 20.167 8.826 -13.137 1.00 76.75 82 TYR A N 1
ATOM 676 C CA . TYR A 1 82 ? 19.524 9.957 -13.809 1.00 76.75 82 TYR A CA 1
ATOM 677 C C . TYR A 1 82 ? 19.999 11.308 -13.250 1.00 76.75 82 TYR A C 1
ATOM 679 O O . TYR A 1 82 ? 20.428 12.170 -14.015 1.00 76.75 82 TYR A O 1
ATOM 687 N N . ILE A 1 83 ? 20.027 11.466 -11.921 1.00 84.81 83 ILE A N 1
ATOM 688 C CA . ILE A 1 83 ? 20.541 12.679 -11.258 1.00 84.81 83 ILE A CA 1
ATOM 689 C C . ILE A 1 83 ? 22.010 12.922 -11.632 1.00 84.81 83 ILE A C 1
ATOM 691 O O . ILE A 1 83 ? 22.397 14.053 -11.923 1.00 84.81 83 ILE A O 1
ATOM 695 N N . ARG A 1 84 ? 22.828 11.864 -11.692 1.00 83.50 84 ARG A N 1
ATOM 696 C CA . ARG A 1 84 ? 24.232 11.961 -12.116 1.00 83.50 84 ARG A CA 1
ATOM 697 C C . ARG A 1 84 ? 24.371 12.442 -13.561 1.00 83.50 84 ARG A C 1
ATOM 699 O O . ARG A 1 84 ? 25.218 13.290 -13.827 1.00 83.50 84 ARG A O 1
ATOM 706 N N . ILE A 1 85 ? 23.556 11.922 -14.482 1.00 80.56 85 ILE A N 1
ATOM 707 C CA . ILE A 1 85 ? 23.547 12.352 -15.890 1.00 80.56 85 ILE A CA 1
ATOM 708 C C . ILE A 1 85 ? 23.153 13.827 -15.992 1.00 80.56 85 ILE A C 1
ATOM 710 O O . ILE A 1 85 ? 23.835 14.585 -16.678 1.00 80.56 85 ILE A O 1
ATOM 714 N N . LEU A 1 86 ? 22.112 14.253 -15.271 1.00 81.75 86 LEU A N 1
ATOM 715 C CA . LEU A 1 86 ? 21.700 15.656 -15.243 1.00 81.75 86 LEU A CA 1
ATOM 716 C C . LEU A 1 86 ? 22.810 16.567 -14.705 1.00 81.75 86 LEU A C 1
ATOM 718 O O . LEU A 1 86 ? 23.120 17.581 -15.326 1.00 81.75 86 LEU A O 1
ATOM 722 N N . HIS A 1 87 ? 23.470 16.182 -13.612 1.00 84.81 87 HIS A N 1
ATOM 723 C CA . HIS A 1 87 ? 24.570 16.956 -13.036 1.00 84.81 87 HIS A CA 1
ATOM 724 C C . HIS A 1 87 ? 25.777 17.056 -13.986 1.00 84.81 87 HIS A C 1
ATOM 726 O O . HIS A 1 87 ? 26.336 18.136 -14.172 1.00 84.81 87 HIS A O 1
ATOM 732 N N . LEU A 1 88 ? 26.142 15.952 -14.650 1.00 80.69 88 LEU A N 1
ATOM 733 C CA . LEU A 1 88 ? 27.178 15.947 -15.688 1.00 80.69 88 LEU A CA 1
ATOM 734 C C . LEU A 1 88 ? 26.793 16.841 -16.871 1.00 80.69 88 LEU A C 1
ATOM 736 O O . LEU A 1 88 ? 27.631 17.590 -17.360 1.00 80.69 88 LEU A O 1
ATOM 740 N N . SER A 1 89 ? 25.533 16.806 -17.311 1.00 80.94 89 SER A N 1
ATOM 741 C CA . SER A 1 89 ? 25.061 17.670 -18.399 1.00 80.94 89 SER A CA 1
ATOM 742 C C . SER A 1 89 ? 25.107 19.159 -18.028 1.00 80.94 89 SER A C 1
ATOM 744 O O . SER A 1 89 ? 25.546 19.971 -18.842 1.00 80.94 89 SER A O 1
ATOM 746 N N . CYS A 1 90 ? 24.755 19.507 -16.784 1.00 71.94 90 CYS A N 1
ATOM 747 C CA . CYS A 1 90 ? 24.849 20.869 -16.257 1.00 71.94 90 CYS A CA 1
ATOM 748 C C . CYS A 1 90 ? 26.309 21.347 -16.253 1.00 71.94 90 CYS A C 1
ATOM 750 O O . CYS A 1 90 ? 26.624 22.378 -16.844 1.00 71.94 90 CYS A O 1
ATOM 752 N N . SER A 1 91 ? 27.225 20.535 -15.719 1.00 78.62 91 SER A N 1
ATOM 753 C CA . SER A 1 91 ? 28.661 20.842 -15.699 1.00 78.62 91 SER A CA 1
ATOM 754 C C . SER A 1 91 ? 29.269 20.966 -17.104 1.00 78.62 91 SER A C 1
ATOM 756 O O . SER A 1 91 ? 30.054 21.875 -17.366 1.00 78.62 91 SER A O 1
ATOM 758 N N . MET A 1 92 ? 28.870 20.113 -18.053 1.00 77.50 92 MET A N 1
ATOM 759 C CA . MET A 1 92 ? 29.315 20.221 -19.447 1.00 77.50 92 MET A CA 1
ATOM 760 C C . MET A 1 92 ? 28.880 21.543 -20.089 1.00 77.50 92 MET A C 1
ATOM 762 O O . MET A 1 92 ? 29.658 22.144 -20.828 1.00 77.50 92 MET A O 1
ATOM 766 N N . SER A 1 93 ? 27.665 22.019 -19.798 1.00 73.75 93 SER A N 1
ATOM 767 C CA . SER A 1 93 ? 27.195 23.313 -20.301 1.00 73.75 93 SER A CA 1
ATOM 768 C C . SER A 1 93 ? 27.983 24.492 -19.714 1.00 73.75 93 SER A C 1
ATOM 770 O O . SER A 1 93 ? 28.361 25.394 -20.458 1.00 73.75 93 SER A O 1
ATOM 772 N N . GLU A 1 94 ? 28.337 24.445 -18.427 1.00 74.69 94 GLU A N 1
ATOM 773 C CA . GLU A 1 94 ? 29.177 25.455 -17.767 1.00 74.69 94 GLU A CA 1
ATOM 774 C C . GLU A 1 94 ? 30.591 25.503 -18.363 1.00 74.69 94 GLU A C 1
ATOM 776 O O . GLU A 1 94 ? 31.123 26.581 -18.635 1.00 74.69 94 GLU A O 1
ATOM 781 N N . ILE A 1 95 ? 31.181 24.334 -18.637 1.00 72.00 95 ILE A N 1
ATOM 782 C CA . ILE A 1 95 ? 32.487 24.221 -19.301 1.00 72.00 95 ILE A CA 1
ATOM 783 C C . ILE A 1 95 ? 32.421 24.808 -20.716 1.00 72.00 95 ILE A C 1
ATOM 785 O O . ILE A 1 95 ? 33.309 25.564 -21.111 1.00 72.00 95 ILE A O 1
ATOM 789 N N . LEU A 1 96 ? 31.364 24.506 -21.478 1.00 67.06 96 LEU A N 1
ATOM 790 C CA . LEU A 1 96 ? 31.181 25.029 -22.835 1.00 67.06 96 LEU A CA 1
ATOM 791 C C . LEU A 1 96 ? 31.012 26.554 -22.854 1.00 67.06 96 LEU A C 1
ATOM 793 O O . LEU A 1 96 ? 31.637 27.215 -23.687 1.00 67.06 96 LEU A O 1
ATOM 797 N N . ILE A 1 97 ? 30.235 27.116 -21.923 1.00 71.62 97 ILE A N 1
ATOM 798 C CA . ILE A 1 97 ? 30.077 28.569 -21.759 1.00 71.62 97 ILE A CA 1
ATOM 799 C C . ILE A 1 97 ? 31.433 29.210 -21.426 1.00 71.62 97 ILE A C 1
ATOM 801 O O . ILE A 1 97 ? 31.846 30.161 -22.089 1.00 71.62 97 ILE A O 1
ATOM 805 N N . GLY A 1 98 ? 32.189 28.635 -20.485 1.00 68.44 98 GLY A N 1
ATOM 806 C CA . GLY A 1 98 ? 33.530 29.118 -20.140 1.00 68.44 98 GLY A CA 1
ATOM 807 C C . GLY A 1 98 ? 34.523 29.063 -21.312 1.00 68.44 98 GLY A C 1
ATOM 808 O O . GLY A 1 98 ? 35.323 29.984 -21.504 1.00 68.44 98 GLY A O 1
ATOM 809 N N . CYS A 1 99 ? 34.459 28.019 -22.145 1.00 70.12 99 CYS A N 1
ATOM 810 C CA . CYS A 1 99 ? 35.281 27.904 -23.352 1.00 70.12 99 CYS A CA 1
ATOM 811 C C . CYS A 1 99 ? 34.929 28.966 -24.406 1.00 70.12 99 CYS A C 1
ATOM 813 O O . CYS A 1 99 ? 35.835 29.524 -25.036 1.00 70.12 99 CYS A O 1
ATOM 815 N N . GLN A 1 100 ? 33.641 29.265 -24.585 1.00 69.94 100 GLN A N 1
ATOM 816 C CA . GLN A 1 100 ? 33.177 30.317 -25.493 1.00 69.94 100 GLN A CA 1
ATOM 817 C C . GLN A 1 100 ? 33.602 31.707 -25.003 1.00 69.94 100 GLN A C 1
ATOM 819 O O . GLN A 1 100 ? 34.154 32.485 -25.785 1.00 69.94 100 GLN A O 1
ATOM 824 N N . ASP A 1 101 ? 33.468 31.982 -23.704 1.00 74.62 101 ASP A N 1
ATOM 825 C CA . ASP A 1 101 ? 33.914 33.235 -23.086 1.00 74.62 101 ASP A CA 1
ATOM 826 C C . ASP A 1 101 ? 35.427 33.449 -23.221 1.00 74.62 101 ASP A C 1
ATOM 828 O O . ASP A 1 101 ? 35.885 34.554 -23.527 1.00 74.62 101 ASP A O 1
ATOM 832 N N . MET A 1 102 ? 36.233 32.397 -23.052 1.00 66.94 102 MET A N 1
ATOM 833 C CA . MET A 1 102 ? 37.682 32.479 -23.252 1.00 66.94 102 MET A CA 1
ATOM 834 C C . MET A 1 102 ? 38.046 32.792 -24.713 1.00 66.94 102 MET A C 1
ATOM 836 O O . MET A 1 102 ? 38.972 33.570 -24.969 1.00 66.94 102 MET A O 1
ATOM 840 N N . HIS A 1 103 ? 37.325 32.219 -25.679 1.00 70.19 103 HIS A N 1
ATOM 841 C CA . HIS A 1 103 ? 37.521 32.518 -27.098 1.00 70.19 103 HIS A CA 1
ATOM 842 C C . HIS A 1 103 ? 37.131 33.959 -27.444 1.00 70.19 103 HIS A C 1
ATOM 844 O O . HIS A 1 103 ? 37.885 34.641 -28.142 1.00 70.19 103 HIS A O 1
ATOM 850 N N . LEU A 1 104 ? 36.008 34.448 -26.908 1.00 60.28 104 LEU A N 1
ATOM 851 C CA . LEU A 1 104 ? 35.567 35.833 -27.077 1.00 60.28 104 LEU A CA 1
ATOM 852 C C . LEU A 1 104 ? 36.575 36.818 -26.477 1.00 60.28 104 LEU A C 1
ATOM 854 O O . LEU A 1 104 ? 36.929 37.792 -27.135 1.00 60.28 104 LEU A O 1
ATOM 858 N N . ARG A 1 105 ? 37.127 36.528 -25.292 1.00 65.81 105 ARG A N 1
ATOM 859 C CA . ARG A 1 105 ? 38.189 37.337 -24.663 1.00 65.81 105 ARG A CA 1
ATOM 860 C C . ARG A 1 105 ? 39.483 37.370 -25.483 1.00 65.81 105 ARG A C 1
ATOM 862 O O . ARG A 1 105 ? 40.095 38.424 -25.628 1.00 65.81 105 ARG A O 1
ATOM 869 N N . LYS A 1 106 ? 39.908 36.241 -26.059 1.00 72.38 106 LYS A N 1
ATOM 870 C CA . LYS A 1 106 ? 41.083 36.205 -26.953 1.00 72.38 106 LYS A CA 1
ATOM 871 C C . LYS A 1 106 ? 40.839 36.969 -28.254 1.00 72.38 106 LYS A C 1
ATOM 873 O O . LYS A 1 106 ? 41.754 37.605 -28.774 1.00 72.38 106 LYS A O 1
ATOM 878 N N . TRP A 1 107 ? 39.620 36.917 -28.781 1.00 61.09 107 TRP A N 1
ATOM 879 C CA . TRP A 1 107 ? 39.242 37.654 -29.982 1.00 61.09 107 TRP A CA 1
ATOM 880 C 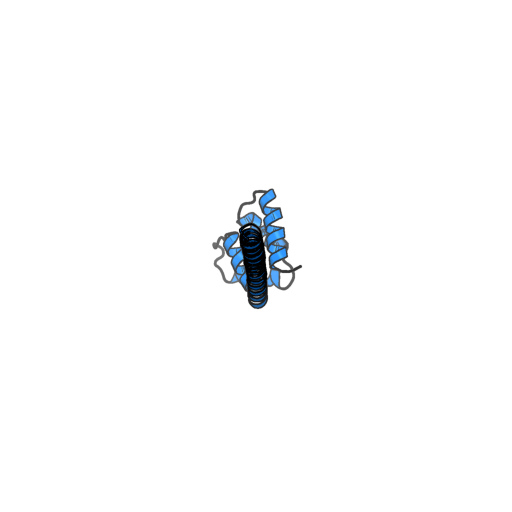C . TRP A 1 107 ? 39.158 39.167 -29.736 1.00 61.09 107 TRP A C 1
ATOM 882 O O . TRP A 1 107 ? 39.635 39.943 -30.565 1.00 61.09 107 TRP A O 1
ATOM 892 N N . THR A 1 108 ? 38.639 39.605 -28.583 1.00 66.12 108 THR A N 1
ATOM 893 C CA . THR A 1 108 ? 38.604 41.029 -28.212 1.00 66.12 108 THR A CA 1
ATOM 894 C C . THR A 1 108 ? 39.997 41.597 -27.944 1.00 66.12 108 THR A C 1
ATOM 896 O O . THR A 1 108 ? 40.296 42.683 -28.438 1.00 66.12 108 THR A O 1
ATOM 899 N N . LEU A 1 109 ? 40.880 40.858 -27.258 1.00 65.38 109 LEU A N 1
ATOM 900 C CA . LEU A 1 109 ? 42.277 41.265 -27.038 1.00 65.38 109 LEU A CA 1
ATOM 901 C C . LEU A 1 109 ? 43.045 41.424 -28.358 1.00 65.38 109 LEU A C 1
ATOM 903 O O . LEU A 1 109 ? 43.656 42.461 -28.599 1.00 65.38 109 LEU A O 1
ATOM 907 N N . ARG A 1 110 ? 42.919 40.453 -29.269 1.00 58.50 110 ARG A N 1
ATOM 908 C CA . ARG A 1 110 ? 43.588 40.486 -30.579 1.00 58.50 110 ARG A CA 1
ATOM 909 C C . ARG A 1 110 ? 43.042 41.577 -31.512 1.00 58.50 110 ARG A C 1
ATOM 911 O O . ARG A 1 110 ? 43.738 42.016 -32.425 1.00 58.50 110 ARG A O 1
ATOM 918 N N . ARG A 1 111 ? 41.790 42.013 -31.322 1.00 56.41 111 ARG A N 1
ATOM 919 C CA . ARG A 1 111 ? 41.242 43.184 -32.025 1.00 56.41 111 ARG A CA 1
ATOM 920 C C . ARG A 1 111 ? 41.815 44.485 -31.462 1.00 56.41 111 ARG A C 1
ATOM 922 O O . ARG A 1 111 ? 42.078 45.390 -32.245 1.00 56.41 111 ARG A O 1
ATOM 929 N N . LYS A 1 112 ? 42.024 44.566 -30.146 1.00 64.81 112 LYS A N 1
ATOM 930 C CA . LYS A 1 112 ? 42.605 45.747 -29.500 1.00 64.81 112 LYS A CA 1
ATOM 931 C C . LYS A 1 112 ? 44.059 45.969 -29.927 1.00 64.81 112 LYS A C 1
ATOM 933 O O . LYS A 1 112 ? 44.377 47.045 -30.408 1.00 64.81 112 LYS A O 1
ATOM 938 N N . GLU A 1 113 ? 44.873 44.915 -29.941 1.00 65.50 113 GLU A N 1
ATOM 939 C CA . GLU A 1 113 ? 46.256 44.964 -30.454 1.00 65.50 113 GLU A CA 1
ATOM 940 C C . GLU A 1 113 ? 46.350 45.407 -31.925 1.00 65.50 113 GLU A C 1
ATOM 942 O O . GLU A 1 113 ? 47.307 46.063 -32.316 1.00 65.50 113 GLU A O 1
ATOM 947 N N . ARG A 1 114 ? 45.345 45.079 -32.749 1.00 56.31 114 ARG A N 1
ATOM 948 C CA . ARG A 1 114 ? 45.289 45.470 -34.168 1.00 56.31 114 ARG A CA 1
ATOM 949 C C . ARG A 1 114 ? 44.761 46.894 -34.393 1.00 56.31 114 ARG A C 1
ATOM 951 O O . ARG A 1 114 ? 44.857 47.392 -35.505 1.00 56.31 114 ARG A O 1
ATOM 958 N N . SER A 1 115 ? 44.147 47.501 -33.380 1.00 58.31 115 SER A N 1
ATOM 959 C CA . SER A 1 115 ? 43.678 48.891 -33.417 1.00 58.31 115 SER A CA 1
ATOM 960 C C . SER A 1 115 ? 44.723 49.873 -32.883 1.00 58.31 115 SER A C 1
ATOM 962 O O . SER A 1 115 ? 44.611 51.061 -33.166 1.00 58.31 115 SER A O 1
ATOM 964 N N . ASP A 1 116 ? 45.690 49.379 -32.107 1.00 58.97 116 ASP A N 1
ATOM 965 C CA . ASP A 1 116 ? 46.758 50.160 -31.473 1.00 58.97 116 ASP A CA 1
ATOM 966 C C . ASP A 1 116 ? 48.099 50.079 -32.256 1.00 58.97 116 ASP A C 1
ATOM 968 O O . ASP A 1 116 ? 49.125 50.546 -31.762 1.00 58.97 116 ASP A O 1
ATOM 972 N N . SER A 1 117 ? 48.104 49.483 -33.463 1.00 55.72 117 SER A N 1
ATOM 973 C CA . SER A 1 117 ? 49.213 49.482 -34.447 1.00 55.72 117 SER A CA 1
ATOM 974 C C . SER A 1 117 ? 48.835 50.275 -35.691 1.00 55.72 117 SER A C 1
ATOM 976 O O . SER A 1 117 ? 49.728 50.958 -36.234 1.00 55.72 117 SER A O 1
#

pLDDT: mean 79.69, std 11.34, range [55.41, 93.62]

Foldseek 3Di:
DALVVLLVVLVVVVVVVVDFQVVSVVVSLVPDDDPRVVQVVVVCVVDDVPDDDGNVNVVVSSCVVGPPVVNVVVVVVVVVVVVVVVVVVVVVVVVVVVVVVVVVVVVVVVVVVVVVD

Organism: Lolium multiflorum (NCBI:txid4521)

Secondary structure (DSSP, 8-state):
--HHHHHHHHHHHHHHHT--HHHHHHHHHHT--THHHHHHHHHHHTS-TT-PPPHHHHHHHHHHHHS-HHHHHHHHHHHHHHHHHHHHHHHHHHHHHHHHHHHHHHHHHHHHHHH--